Protein AF-A0A2V8QHZ8-F1 (afdb_monomer)

Foldseek 3Di:
DLPDPDAAEDEDPVQQQVQAWAQLVRLCVLQCPLPDLSVVVNVVVVLCCVVPVPVVVPDDSGGTDGPRVCSVVQVVVVFFDKDKDARFDADPVRDTDDDDDPDIYIYTPHGNNVVSSVVVSVVSNVCCVVDPDDDDPDDDDPDSPDD

Solvent-accessible surface area (backbone atoms only — not comparable to full-atom values): 8821 Å² total; per-residue (Å²): 114,77,89,54,90,68,91,45,76,44,73,44,70,68,43,34,53,72,50,33,48,43,27,66,68,54,50,41,70,72,19,55,82,44,52,72,62,22,34,49,55,32,50,53,51,50,54,48,40,62,70,62,49,41,77,77,33,83,87,60,75,81,58,60,48,64,48,69,70,53,53,59,53,32,50,77,70,66,33,50,45,72,49,78,43,61,38,47,47,78,44,98,85,77,42,76,42,91,47,97,58,95,50,60,28,35,33,45,69,44,57,50,39,71,58,51,53,50,53,50,52,49,51,49,49,50,47,40,70,76,56,69,75,75,83,71,94,69,80,86,82,88,68,84,81,68,132

Nearest PDB structures (foldseek):
  2c40-assembly1_B  TM=6.953E-01  e=4.390E-02  Bacillus anthracis str. Ames
  3g5i-assembly1_B  TM=6.384E-01  e=3.397E-02  Escherichia coli K-12

Radius of gyration: 19.57 Å; Cα contacts (8 Å, |Δi|>4): 169; chains: 1; bounding box: 47×37×56 Å

Secondary structure (DSSP, 8-state)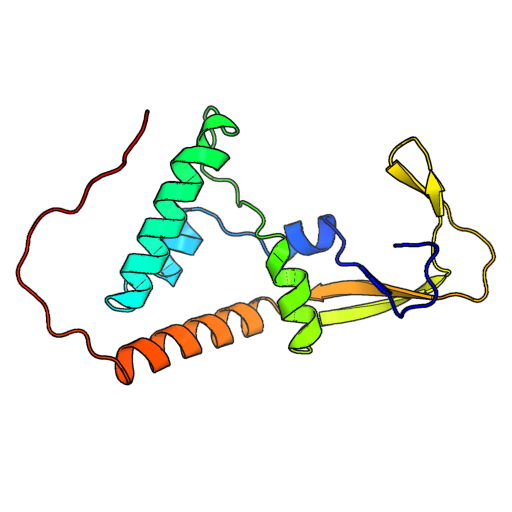:
-TTSSS--EE--HHHHHHHSEE-HHHHHHHHTTSHHHHHHHHHHHHHHIIIIIGGG-SS---S-EE-TTHHHHHHHTT-EEEEEEEPPEEPTTS-EE----S-EEEEEEEE-HHHHHHHHHHHHHHHHHHS----------------

Structure (mmCIF, N/CA/C/O backbone):
data_AF-A0A2V8QHZ8-F1
#
_entry.id   AF-A0A2V8QHZ8-F1
#
loop_
_atom_site.group_PDB
_atom_site.id
_atom_site.type_symbol
_atom_site.label_atom_id
_atom_site.label_alt_id
_atom_site.label_comp_id
_atom_site.label_asym_id
_atom_site.label_entity_id
_atom_site.label_seq_id
_atom_site.pdbx_PDB_ins_code
_atom_site.Cartn_x
_atom_site.Cartn_y
_atom_site.Cartn_z
_atom_site.occupancy
_atom_site.B_iso_or_equiv
_atom_site.auth_seq_id
_atom_site.auth_comp_id
_atom_site.auth_asym_id
_atom_site.auth_atom_id
_atom_site.pdbx_PDB_model_num
ATOM 1 N N . ILE A 1 1 ? 16.999 -12.998 -5.840 1.00 89.81 1 ILE A N 1
ATOM 2 C CA . ILE A 1 1 ? 15.620 -12.969 -6.393 1.00 89.81 1 ILE A CA 1
ATOM 3 C C . ILE A 1 1 ? 15.625 -12.608 -7.874 1.00 89.81 1 ILE A C 1
ATOM 5 O O . ILE A 1 1 ? 15.153 -13.424 -8.644 1.00 89.81 1 ILE A O 1
ATOM 9 N N . LEU A 1 2 ? 16.211 -11.483 -8.302 1.00 92.44 2 LEU A N 1
ATOM 10 C CA . LEU A 1 2 ? 16.258 -11.103 -9.729 1.00 92.44 2 LEU A CA 1
ATOM 11 C C . LEU A 1 2 ? 16.859 -12.185 -10.650 1.00 92.44 2 LEU A C 1
ATOM 13 O O . LEU A 1 2 ? 16.337 -12.444 -11.726 1.00 92.44 2 LEU A O 1
ATOM 17 N N . ASN A 1 3 ? 17.884 -12.908 -10.196 1.00 90.94 3 ASN A N 1
ATOM 18 C CA . ASN A 1 3 ? 18.502 -13.978 -10.990 1.00 90.94 3 ASN A CA 1
ATOM 19 C C . ASN A 1 3 ? 17.696 -15.291 -11.050 1.00 90.94 3 ASN A C 1
ATOM 21 O O . ASN A 1 3 ? 18.146 -16.235 -11.695 1.00 90.94 3 ASN A O 1
ATOM 25 N N . SER A 1 4 ? 16.544 -15.386 -10.380 1.00 92.38 4 SER A N 1
ATOM 26 C CA . SER A 1 4 ? 15.721 -16.601 -10.376 1.00 92.38 4 SER A CA 1
ATOM 27 C C . SER A 1 4 ? 14.991 -16.813 -11.712 1.00 92.38 4 SER A C 1
ATOM 29 O O . SER A 1 4 ? 14.980 -15.937 -12.580 1.00 92.38 4 SER A O 1
ATOM 31 N N . SER A 1 5 ? 14.347 -17.972 -11.856 1.00 90.69 5 SER A N 1
ATOM 32 C CA . SER A 1 5 ? 13.448 -18.309 -12.968 1.00 90.69 5 SER A CA 1
ATOM 33 C C . SER A 1 5 ? 11.964 -18.068 -12.665 1.00 90.69 5 SER A C 1
ATOM 35 O O . SER A 1 5 ? 11.128 -18.280 -13.537 1.00 90.69 5 SER A O 1
ATOM 37 N N . VAL A 1 6 ? 11.610 -17.636 -11.449 1.00 94.56 6 VAL A N 1
ATOM 38 C CA . VAL A 1 6 ? 10.198 -17.437 -11.084 1.00 94.56 6 VAL A CA 1
ATOM 39 C C . VAL A 1 6 ? 9.646 -16.141 -11.683 1.00 94.56 6 VAL A C 1
ATOM 41 O O . VAL A 1 6 ? 10.423 -15.195 -11.873 1.00 94.56 6 VAL A O 1
ATOM 44 N N . PRO A 1 7 ? 8.328 -16.054 -11.951 1.00 94.56 7 PRO A N 1
ATOM 45 C CA . PRO A 1 7 ? 7.667 -14.781 -12.218 1.00 94.56 7 PRO A CA 1
ATOM 46 C C . PRO A 1 7 ? 7.957 -13.788 -11.093 1.00 94.56 7 PRO A C 1
ATOM 48 O O . PRO A 1 7 ? 7.955 -14.155 -9.917 1.00 94.56 7 PRO A O 1
ATOM 51 N N . LEU A 1 8 ? 8.249 -12.543 -11.461 1.00 96.12 8 LEU A N 1
ATOM 52 C CA . LEU A 1 8 ? 8.586 -11.499 -10.507 1.00 96.12 8 LEU A CA 1
ATOM 53 C C . LEU A 1 8 ? 7.712 -10.281 -10.756 1.00 96.12 8 LEU A C 1
ATOM 55 O O . LEU A 1 8 ? 7.561 -9.841 -11.894 1.00 96.12 8 LEU A O 1
ATOM 59 N N . VAL A 1 9 ? 7.198 -9.734 -9.662 1.00 97.56 9 VAL A N 1
ATOM 60 C CA . VAL A 1 9 ? 6.435 -8.495 -9.635 1.00 97.56 9 VAL A CA 1
ATOM 61 C C . VAL A 1 9 ? 7.134 -7.556 -8.668 1.00 97.56 9 VAL A C 1
ATOM 63 O O . VAL A 1 9 ? 7.533 -7.980 -7.582 1.00 97.56 9 VAL A O 1
ATOM 66 N N . ILE A 1 10 ? 7.322 -6.303 -9.065 1.00 96.31 10 ILE A N 1
ATOM 67 C CA . ILE A 1 10 ? 7.965 -5.285 -8.239 1.00 96.31 10 ILE A CA 1
ATOM 68 C C . ILE A 1 10 ? 6.980 -4.144 -8.018 1.00 96.31 10 ILE A C 1
ATOM 70 O O . ILE A 1 10 ? 6.457 -3.582 -8.978 1.00 96.31 10 ILE A O 1
ATOM 74 N N . GLY A 1 11 ? 6.764 -3.809 -6.744 1.00 96.88 11 GLY A N 1
ATOM 75 C CA . GLY A 1 11 ? 6.094 -2.596 -6.286 1.00 96.88 11 GLY A CA 1
ATOM 76 C C . GLY A 1 11 ? 7.112 -1.475 -6.066 1.00 96.88 11 GLY A C 1
ATOM 77 O O . GLY A 1 11 ? 7.873 -1.548 -5.098 1.00 96.88 11 GLY A O 1
ATOM 78 N N . PRO A 1 12 ? 7.195 -0.470 -6.953 1.00 94.75 12 PRO A N 1
ATOM 79 C CA . PRO A 1 12 ? 8.168 0.607 -6.829 1.00 94.75 12 PRO A CA 1
ATOM 80 C C . PRO A 1 12 ? 7.878 1.504 -5.625 1.00 94.75 12 PRO A C 1
ATOM 82 O O . PRO A 1 12 ? 6.729 1.803 -5.304 1.00 94.75 12 PRO A O 1
ATOM 85 N N . GLY A 1 13 ? 8.933 1.978 -4.959 1.00 94.75 13 GLY A N 1
ATOM 86 C CA . GLY A 1 13 ? 8.768 2.786 -3.750 1.00 94.75 13 GLY A CA 1
ATOM 87 C C . GLY A 1 13 ? 8.152 4.170 -3.995 1.00 94.75 13 GLY A C 1
ATOM 88 O O . GLY A 1 13 ? 7.574 4.762 -3.091 1.00 94.75 13 GLY A O 1
ATOM 89 N N . ASP A 1 14 ? 8.278 4.725 -5.194 1.00 95.44 14 ASP A N 1
ATOM 90 C CA . ASP A 1 14 ? 7.562 5.930 -5.620 1.00 95.44 14 ASP A CA 1
ATOM 91 C C . ASP A 1 14 ? 6.060 5.684 -5.791 1.00 95.44 14 ASP A C 1
ATOM 93 O O . ASP A 1 14 ? 5.278 6.491 -5.292 1.00 95.44 14 ASP A O 1
ATOM 97 N N . VAL A 1 15 ? 5.659 4.544 -6.360 1.00 96.88 15 VAL A N 1
ATOM 98 C CA . VAL A 1 15 ? 4.244 4.143 -6.440 1.00 96.88 15 VAL A CA 1
ATOM 99 C C . VAL A 1 15 ? 3.657 3.933 -5.044 1.00 96.88 15 VAL A C 1
ATOM 101 O O . VAL A 1 15 ? 2.621 4.508 -4.725 1.00 96.88 15 VAL A O 1
ATOM 104 N N . CYS A 1 16 ? 4.350 3.216 -4.149 1.00 96.75 16 CYS A N 1
ATOM 105 C CA . CYS A 1 16 ? 3.875 3.071 -2.768 1.00 96.75 16 CYS A CA 1
ATOM 106 C C . CYS A 1 16 ? 3.767 4.429 -2.056 1.00 96.75 16 CYS A C 1
ATOM 108 O O . CYS A 1 16 ? 2.814 4.675 -1.326 1.00 96.75 16 CYS A O 1
ATOM 110 N N . ARG A 1 17 ? 4.723 5.346 -2.266 1.00 95.25 17 ARG A N 1
ATOM 111 C CA . ARG A 1 17 ? 4.635 6.697 -1.687 1.00 95.25 17 ARG A CA 1
ATOM 112 C C . ARG A 1 17 ? 3.414 7.457 -2.186 1.00 95.25 17 ARG A C 1
ATOM 114 O O . ARG A 1 17 ? 2.825 8.180 -1.385 1.00 95.25 17 ARG A O 1
ATOM 121 N N . ALA A 1 18 ? 3.080 7.323 -3.465 1.00 94.25 18 ALA A N 1
ATOM 122 C CA . ALA A 1 18 ? 1.944 8.002 -4.067 1.00 94.25 18 ALA A CA 1
ATOM 123 C C . ALA A 1 18 ? 0.609 7.460 -3.535 1.00 94.25 18 ALA A C 1
ATOM 125 O O . ALA A 1 18 ? -0.206 8.265 -3.099 1.00 94.25 18 ALA A O 1
ATOM 126 N N . SER A 1 19 ? 0.440 6.134 -3.500 1.00 93.69 19 SER A N 1
ATOM 127 C CA . SER A 1 19 ? -0.880 5.500 -3.320 1.00 93.69 19 SER A CA 1
ATOM 128 C C . SER A 1 19 ? -1.062 4.724 -2.005 1.00 93.69 19 SER A C 1
ATOM 130 O O . SER A 1 19 ? -2.126 4.185 -1.734 1.00 93.69 19 SER A O 1
ATOM 132 N N . LEU A 1 20 ? -0.016 4.561 -1.188 1.00 95.62 20 LEU A N 1
ATOM 133 C CA . LEU A 1 20 ? -0.048 3.731 0.033 1.00 95.62 20 LEU A CA 1
ATOM 134 C C . LEU A 1 20 ? 0.491 4.500 1.238 1.00 95.62 20 LEU A C 1
ATOM 136 O O . LEU A 1 20 ? 1.271 3.994 2.047 1.00 95.62 20 LEU A O 1
ATOM 140 N N . SER A 1 21 ? 0.098 5.764 1.339 1.00 94.19 21 SER A N 1
ATOM 141 C CA . SER A 1 21 ? 0.618 6.703 2.323 1.00 94.19 21 SER A CA 1
ATOM 142 C C . SER A 1 21 ? -0.495 7.252 3.202 1.00 94.19 21 SER A C 1
ATOM 144 O O . SER A 1 21 ? -1.414 7.903 2.717 1.00 94.19 21 SER A O 1
ATOM 146 N N . LEU A 1 22 ? -0.363 7.096 4.520 1.00 92.56 22 LEU A N 1
ATOM 147 C CA . LEU A 1 22 ? -1.309 7.654 5.487 1.00 92.56 2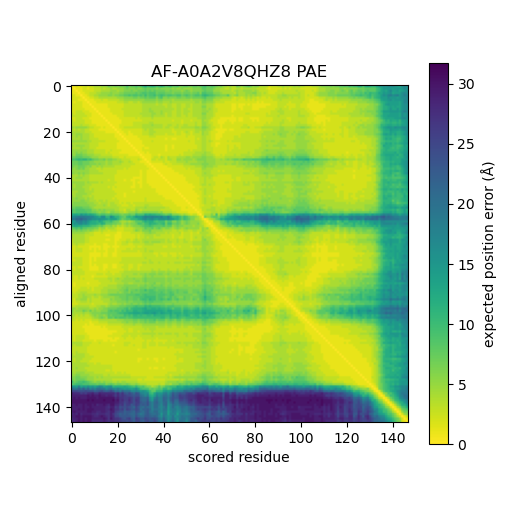2 LEU A CA 1
ATOM 148 C C . LEU A 1 22 ? -0.619 8.637 6.426 1.00 92.56 22 LEU A C 1
ATOM 150 O O . LEU A 1 22 ? 0.432 8.367 7.006 1.00 92.56 22 LEU A O 1
ATOM 154 N N . THR A 1 23 ? -1.227 9.801 6.616 1.00 91.56 23 THR A N 1
ATOM 155 C CA . THR A 1 23 ? -0.934 10.648 7.776 1.00 91.56 23 THR A CA 1
ATOM 156 C C . THR A 1 23 ? -1.485 9.996 9.039 1.00 91.56 23 THR A C 1
ATOM 158 O O . THR A 1 23 ? -2.431 9.206 9.001 1.00 91.56 23 THR A O 1
ATOM 161 N N . PHE A 1 24 ? -0.930 10.383 10.186 1.00 90.94 24 PHE A N 1
ATOM 162 C CA . PHE A 1 24 ? -1.431 9.945 11.485 1.00 90.94 24 PHE A CA 1
ATOM 163 C C . PHE A 1 24 ? -2.937 10.224 11.653 1.00 90.94 24 PHE A 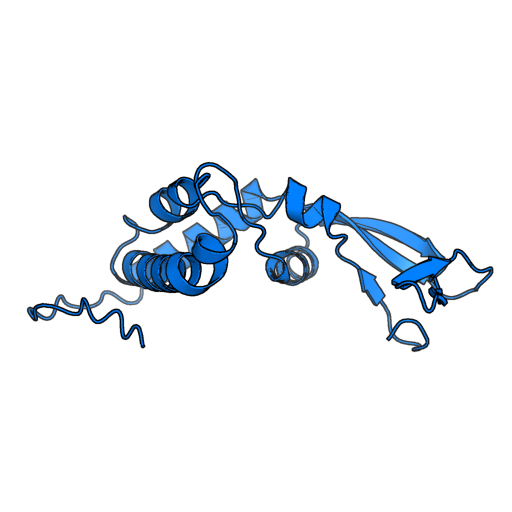C 1
ATOM 165 O O . PHE A 1 24 ? -3.691 9.362 12.097 1.00 90.94 24 PHE A O 1
ATOM 172 N N . GLU A 1 25 ? -3.392 11.404 11.222 1.00 91.38 25 GLU A N 1
ATOM 173 C CA . GLU A 1 25 ? -4.804 11.791 11.290 1.00 91.38 25 GLU A CA 1
ATOM 174 C C . GLU A 1 25 ? -5.698 11.024 10.310 1.00 91.38 25 GLU A C 1
ATOM 176 O O . GLU A 1 25 ? -6.846 10.733 10.646 1.00 91.38 25 GLU A O 1
ATOM 181 N N . GLN A 1 26 ? -5.208 10.676 9.115 1.00 92.75 26 GLN A N 1
ATOM 182 C CA . GLN A 1 26 ? -5.955 9.811 8.196 1.00 92.75 26 GLN A CA 1
ATOM 183 C C . GLN A 1 26 ? -6.163 8.425 8.812 1.00 92.75 26 GLN A C 1
ATOM 185 O O . GLN A 1 26 ? -7.306 7.977 8.898 1.00 92.75 26 GLN A O 1
ATOM 190 N N . ALA A 1 27 ? -5.102 7.802 9.335 1.00 93.25 27 ALA A N 1
ATOM 191 C CA . ALA A 1 27 ? -5.194 6.502 10.002 1.00 93.25 27 ALA A CA 1
ATOM 192 C C . ALA A 1 27 ? -6.160 6.536 11.202 1.00 93.25 27 ALA A C 1
ATOM 194 O O . ALA A 1 27 ? -7.010 5.652 11.342 1.00 93.25 27 ALA A O 1
ATOM 195 N N . ARG A 1 28 ? -6.119 7.605 12.014 1.00 93.44 28 ARG A N 1
ATOM 196 C CA . ARG A 1 28 ? -7.069 7.806 13.120 1.00 93.44 28 ARG A CA 1
ATOM 197 C C . ARG A 1 28 ? -8.509 7.833 12.630 1.00 93.44 28 ARG A C 1
ATOM 199 O O . ARG A 1 28 ? -9.351 7.091 13.129 1.00 93.44 28 ARG A O 1
ATOM 206 N N . LYS A 1 29 ? -8.794 8.684 11.640 1.00 93.81 29 LYS A N 1
ATOM 207 C CA . LYS A 1 29 ? -10.143 8.853 11.083 1.00 93.81 29 LYS A CA 1
ATOM 208 C C . LYS A 1 29 ? -10.677 7.565 10.463 1.00 93.81 29 LYS A C 1
ATOM 210 O O . LYS A 1 29 ? -11.878 7.323 10.550 1.00 93.81 29 LYS A O 1
ATOM 215 N N . MET A 1 30 ? -9.805 6.756 9.864 1.00 93.69 30 MET A N 1
ATOM 216 C CA . MET A 1 30 ? -10.186 5.473 9.280 1.00 93.69 30 MET A CA 1
ATOM 217 C C . MET A 1 30 ? -10.653 4.473 10.339 1.00 93.69 30 MET A C 1
ATOM 219 O O . MET A 1 30 ? -11.635 3.779 10.093 1.00 93.69 30 MET A O 1
ATOM 223 N N . LEU A 1 31 ? -9.996 4.406 11.501 1.00 93.56 31 LEU A N 1
ATOM 224 C CA . LEU A 1 31 ? -10.114 3.261 12.412 1.00 93.56 31 LEU A CA 1
ATOM 225 C C . LEU A 1 31 ? -10.809 3.558 13.751 1.00 93.56 31 LEU A C 1
ATOM 227 O O . LEU A 1 31 ? -11.591 2.732 14.221 1.00 93.56 31 LEU A O 1
ATOM 231 N N . GLU A 1 32 ? -10.591 4.735 14.348 1.00 87.75 32 GLU A N 1
ATOM 232 C CA . GLU A 1 32 ? -10.960 5.043 15.746 1.00 87.75 32 GLU A CA 1
ATOM 233 C C . GLU A 1 32 ? -12.445 4.787 16.061 1.00 87.75 32 GLU A C 1
ATOM 235 O O . GLU A 1 32 ? -12.793 4.362 17.162 1.00 87.75 32 GLU A O 1
ATOM 240 N N . LYS A 1 33 ? -13.330 5.018 15.084 1.00 87.56 33 LYS A N 1
ATOM 241 C CA . LYS A 1 33 ? -14.791 4.943 15.250 1.00 87.56 33 LYS A CA 1
ATOM 242 C C . LYS A 1 33 ? -15.424 3.649 14.727 1.00 87.56 33 LYS A C 1
ATOM 244 O O . LYS A 1 33 ? -16.648 3.573 14.654 1.00 87.56 33 LYS A O 1
ATOM 249 N N . ARG A 1 34 ? -14.634 2.625 14.385 1.00 90.50 34 ARG A N 1
ATOM 250 C CA . ARG A 1 34 ? -15.121 1.364 13.779 1.00 90.50 34 ARG A CA 1
ATOM 251 C C . ARG A 1 34 ? -15.282 0.215 14.776 1.00 90.50 34 ARG A C 1
ATOM 253 O O . ARG A 1 34 ? -15.002 -0.945 14.485 1.00 90.50 34 ARG A O 1
ATOM 260 N N . GLY A 1 35 ? -15.756 0.544 15.975 1.00 89.44 35 GLY A N 1
ATOM 261 C CA . GLY A 1 35 ? -15.942 -0.422 17.057 1.00 89.44 35 GLY A CA 1
ATOM 262 C C . GLY A 1 35 ? -14.623 -0.921 17.647 1.00 89.44 35 GLY A C 1
ATOM 263 O O . GLY A 1 35 ? -13.564 -0.356 17.402 1.00 89.44 35 GLY A O 1
ATOM 264 N N . ALA A 1 36 ? -14.696 -1.980 18.450 1.00 89.81 36 ALA A N 1
ATOM 265 C CA . ALA A 1 36 ? -13.576 -2.449 19.259 1.00 89.81 36 ALA A CA 1
ATOM 266 C C . ALA A 1 36 ? -12.371 -2.894 18.420 1.00 89.81 36 ALA A C 1
ATOM 268 O O . ALA A 1 36 ? -11.238 -2.605 18.791 1.00 89.81 36 ALA A O 1
ATOM 269 N N . ILE A 1 37 ? -12.604 -3.561 17.284 1.00 90.69 37 ILE A N 1
ATOM 270 C CA . ILE A 1 37 ? -11.504 -3.987 16.409 1.00 90.69 37 ILE A CA 1
ATOM 271 C C . ILE A 1 37 ? -10.839 -2.793 15.711 1.00 90.69 37 ILE A C 1
ATOM 273 O O . ILE A 1 37 ? -9.616 -2.742 15.634 1.00 90.69 37 ILE A O 1
ATOM 277 N N . GLY A 1 38 ? -11.625 -1.804 15.269 1.00 91.94 38 GLY A N 1
ATOM 278 C CA . GLY A 1 38 ? -11.097 -0.565 14.701 1.00 91.94 38 GLY A CA 1
ATOM 279 C C . GLY A 1 38 ? -10.291 0.229 15.727 1.00 91.94 38 GLY A C 1
ATOM 280 O O . GLY A 1 38 ? -9.174 0.648 15.437 1.00 91.94 38 GLY A O 1
ATOM 281 N N . SER A 1 39 ? -10.806 0.367 16.952 1.00 90.75 39 SER A N 1
ATOM 282 C CA . SER A 1 39 ? -10.080 1.018 18.047 1.00 90.75 39 SER A CA 1
ATOM 283 C C . SER A 1 39 ? -8.778 0.287 18.390 1.00 90.75 39 SER A C 1
ATOM 285 O O . SER A 1 39 ? -7.756 0.943 18.541 1.00 90.75 39 SER A O 1
ATOM 287 N N . TRP A 1 40 ? -8.777 -1.049 18.431 1.00 91.12 40 TRP A N 1
ATOM 288 C CA . TRP A 1 40 ? -7.552 -1.821 18.663 1.00 91.12 40 TRP A CA 1
ATOM 289 C C . TRP A 1 40 ? -6.521 -1.633 17.537 1.00 91.12 40 TRP A C 1
ATOM 291 O O . TRP A 1 40 ? -5.362 -1.342 17.812 1.00 91.12 40 TRP A O 1
ATOM 301 N N . LEU A 1 41 ? -6.935 -1.713 16.266 1.00 93.38 41 LEU A N 1
ATOM 302 C CA . LEU A 1 41 ? -6.044 -1.449 15.126 1.00 93.38 41 LEU A CA 1
ATOM 303 C C . LEU A 1 41 ? -5.460 -0.031 15.175 1.00 93.38 41 LEU A C 1
ATOM 305 O O . LEU A 1 41 ? -4.291 0.178 14.849 1.00 93.38 41 LEU A O 1
ATOM 309 N N . TRP A 1 42 ? -6.267 0.945 15.597 1.00 93.75 42 TRP A N 1
ATOM 310 C CA . TRP A 1 42 ? -5.809 2.312 15.804 1.00 93.75 42 TRP A CA 1
ATOM 311 C C . TRP A 1 42 ? -4.756 2.411 16.915 1.00 93.75 42 TRP A C 1
ATOM 313 O O . TRP A 1 42 ? -3.744 3.085 16.731 1.00 93.75 42 TRP A O 1
ATOM 323 N N . GLU A 1 43 ? -4.961 1.733 18.044 1.00 92.62 43 GLU A N 1
ATOM 324 C CA . GLU A 1 43 ? -3.996 1.692 19.147 1.00 92.62 43 GLU A CA 1
ATOM 325 C C . GLU A 1 43 ? -2.660 1.067 18.713 1.00 92.62 43 GLU A C 1
ATOM 327 O O . GLU A 1 43 ? -1.603 1.633 18.998 1.00 92.62 43 GLU A O 1
ATOM 332 N N . GLU A 1 44 ? -2.691 -0.033 17.955 1.00 93.31 44 GLU A N 1
ATOM 333 C CA . GLU A 1 44 ? -1.485 -0.668 17.403 1.00 93.31 44 GLU A CA 1
ATOM 334 C C . GLU A 1 44 ? -0.742 0.261 16.434 1.00 93.31 44 GLU A C 1
ATOM 336 O O . GLU A 1 44 ? 0.475 0.451 16.547 1.00 93.31 44 GLU A O 1
ATOM 341 N N . TRP A 1 45 ? -1.474 0.904 15.516 1.00 91.75 45 TRP A N 1
ATOM 342 C CA . TRP A 1 45 ? -0.900 1.892 14.603 1.00 91.75 45 TRP A CA 1
ATOM 343 C C . TRP A 1 45 ? -0.270 3.057 15.369 1.00 91.75 45 TRP A C 1
ATOM 345 O O . TRP A 1 45 ? 0.861 3.456 15.086 1.00 91.75 45 TRP A O 1
ATOM 355 N N . GLN A 1 46 ? -0.981 3.596 16.361 1.00 93.06 46 GLN A N 1
ATOM 356 C CA . GLN A 1 46 ? -0.503 4.691 17.194 1.00 93.06 46 GLN A CA 1
ATOM 357 C C . GLN A 1 46 ? 0.784 4.296 17.927 1.00 93.06 46 GLN A C 1
ATOM 359 O O . GLN A 1 46 ? 1.775 5.028 17.860 1.00 93.06 46 GLN A O 1
ATOM 364 N N . ALA A 1 47 ? 0.804 3.134 18.582 1.00 92.62 47 ALA A N 1
ATOM 365 C CA . ALA A 1 47 ? 1.974 2.641 19.300 1.00 92.62 47 ALA A CA 1
ATOM 366 C C . ALA A 1 47 ? 3.185 2.471 18.374 1.00 92.62 47 ALA A C 1
ATOM 368 O O . ALA A 1 47 ? 4.286 2.927 18.698 1.00 92.62 47 ALA A O 1
ATOM 369 N N . TRP A 1 48 ? 2.989 1.877 17.195 1.00 92.00 48 TRP A N 1
ATOM 370 C CA . TRP A 1 48 ? 4.044 1.759 16.195 1.00 92.00 48 TRP A CA 1
ATOM 371 C C . TRP A 1 48 ? 4.527 3.130 15.695 1.00 92.00 48 TRP A C 1
ATOM 373 O O . TRP A 1 48 ? 5.736 3.369 15.657 1.00 92.00 48 TRP A O 1
ATOM 383 N N . TYR A 1 49 ? 3.617 4.058 15.385 1.00 90.50 49 TYR A N 1
ATOM 384 C CA . TYR A 1 49 ? 3.957 5.385 14.868 1.00 90.50 49 TYR A CA 1
ATOM 385 C C . TYR A 1 49 ? 4.826 6.170 15.856 1.00 90.50 49 TYR A C 1
ATOM 387 O O . TYR A 1 49 ? 5.861 6.724 15.482 1.00 90.50 49 TYR A O 1
ATOM 395 N N . PHE A 1 50 ? 4.452 6.190 17.138 1.00 90.25 50 PHE A N 1
ATOM 396 C CA . PHE A 1 50 ? 5.219 6.896 18.166 1.00 90.25 50 PHE A CA 1
ATOM 397 C C . PHE A 1 50 ? 6.562 6.228 18.482 1.00 90.25 50 PHE A C 1
ATOM 399 O O . PHE A 1 50 ? 7.514 6.934 18.811 1.00 90.25 50 PHE A O 1
ATOM 406 N N . ARG A 1 51 ? 6.664 4.901 18.341 1.00 90.88 51 ARG A N 1
ATOM 407 C CA . ARG A 1 51 ? 7.913 4.155 18.554 1.00 90.88 51 ARG A CA 1
ATOM 408 C C . ARG A 1 51 ? 8.893 4.272 17.385 1.00 90.88 51 ARG A C 1
ATOM 410 O O . ARG A 1 51 ? 10.092 4.351 17.616 1.00 90.88 51 ARG A O 1
ATOM 417 N N . VAL A 1 52 ? 8.402 4.237 16.146 1.00 88.94 52 VAL A N 1
ATOM 418 C CA . VAL A 1 52 ? 9.238 4.064 14.943 1.00 88.94 52 VAL A CA 1
ATOM 419 C C . VAL A 1 52 ? 9.289 5.328 14.091 1.00 88.94 52 VAL A C 1
ATOM 421 O O . VAL A 1 52 ? 10.365 5.744 13.673 1.00 88.94 52 VAL A O 1
ATOM 424 N N . VAL A 1 53 ? 8.144 5.964 13.843 1.00 88.00 53 VAL A N 1
ATOM 425 C CA . VAL A 1 53 ? 8.048 7.090 12.902 1.00 88.00 53 VAL A CA 1
ATOM 426 C C . VAL A 1 53 ? 8.401 8.417 13.568 1.00 88.00 53 VAL A C 1
ATOM 428 O O . VAL A 1 53 ? 9.175 9.198 13.015 1.00 88.00 53 VAL A O 1
ATOM 431 N N . LYS A 1 54 ? 7.868 8.685 14.765 1.00 84.25 54 LYS A N 1
ATOM 432 C CA . LYS A 1 54 ? 8.103 9.948 15.483 1.00 84.25 54 LYS A CA 1
ATOM 433 C C . LYS A 1 54 ? 9.591 10.255 15.713 1.00 84.25 54 LYS A C 1
ATOM 435 O O . LYS A 1 54 ? 9.968 11.389 15.440 1.00 84.25 54 LYS A O 1
ATOM 440 N N . PRO A 1 55 ? 10.455 9.315 16.143 1.00 88.69 55 PRO A N 1
ATOM 441 C CA . PRO A 1 55 ? 11.880 9.610 16.325 1.00 88.69 55 PRO A CA 1
ATOM 442 C C . PRO A 1 55 ? 12.590 10.048 15.035 1.00 88.69 55 PRO A C 1
ATOM 444 O O . PRO A 1 55 ? 13.549 10.811 15.089 1.00 88.69 55 PRO A O 1
ATOM 447 N N . LEU A 1 56 ? 12.097 9.607 13.873 1.00 86.88 56 LEU A N 1
ATOM 448 C CA . LEU A 1 56 ? 12.614 10.001 12.558 1.00 86.88 56 LEU A CA 1
ATOM 449 C C . LEU A 1 56 ? 12.066 11.360 12.096 1.00 86.88 56 LEU A C 1
ATOM 451 O O . LEU A 1 56 ? 12.609 11.980 11.184 1.00 86.88 56 LEU A O 1
ATOM 455 N N . ARG A 1 57 ? 10.982 11.829 12.719 1.00 78.88 57 ARG A N 1
ATOM 456 C CA . ARG A 1 57 ? 10.265 13.061 12.390 1.00 78.88 57 ARG A CA 1
ATOM 457 C C . ARG A 1 57 ? 10.356 14.027 13.547 1.00 78.88 57 ARG A C 1
ATOM 459 O O . ARG A 1 57 ? 9.386 14.234 14.261 1.00 78.88 57 ARG A O 1
ATOM 466 N N . VAL A 1 58 ? 11.541 14.609 13.700 1.00 72.38 58 VAL A N 1
ATOM 467 C CA . VAL A 1 58 ? 11.899 15.523 14.793 1.00 72.38 58 VAL A CA 1
ATOM 468 C C . VAL A 1 58 ? 10.734 16.458 15.166 1.00 72.38 58 VAL A C 1
ATOM 470 O O . VAL A 1 58 ? 10.205 16.343 16.268 1.00 72.38 58 VAL A O 1
ATOM 473 N N . ASN A 1 59 ? 10.286 17.312 14.228 1.00 71.56 59 ASN A N 1
ATOM 474 C CA . ASN A 1 59 ? 9.279 18.356 14.489 1.00 71.56 59 ASN A CA 1
ATOM 475 C C . ASN A 1 59 ? 8.097 18.397 13.498 1.00 71.56 59 ASN A C 1
ATOM 477 O O . ASN A 1 59 ? 7.231 19.257 13.643 1.00 71.56 59 ASN A O 1
ATOM 481 N N . ASP A 1 60 ? 8.044 17.528 12.482 1.00 76.56 60 ASP A N 1
ATOM 482 C CA . ASP A 1 60 ? 6.984 17.566 11.459 1.00 76.56 60 ASP A CA 1
ATOM 483 C C . ASP A 1 60 ? 6.191 16.256 11.406 1.00 76.56 60 ASP A C 1
ATOM 485 O O . ASP A 1 60 ? 6.583 15.276 10.770 1.00 76.56 60 ASP A O 1
ATOM 489 N N . PHE A 1 61 ? 5.035 16.267 12.067 1.00 72.69 61 PHE A N 1
ATOM 490 C CA . PHE A 1 61 ? 4.097 15.143 12.121 1.00 72.69 61 PHE A CA 1
ATOM 491 C C . PHE A 1 61 ? 2.988 15.227 11.067 1.00 72.69 61 PHE A C 1
ATOM 493 O O . PHE A 1 61 ? 2.113 14.365 11.042 1.00 72.69 61 PHE A O 1
ATOM 500 N N . SER A 1 62 ? 3.012 16.248 10.204 1.00 78.56 62 SER A N 1
ATOM 501 C CA . SER A 1 62 ? 1.971 16.474 9.193 1.00 78.56 62 SER A CA 1
ATOM 502 C C . SER A 1 62 ? 2.116 15.571 7.968 1.00 78.56 62 SER A C 1
ATOM 504 O O . SER A 1 62 ? 1.173 15.405 7.197 1.00 78.56 62 SER A O 1
ATOM 506 N N . LYS A 1 63 ? 3.301 14.986 7.768 1.00 85.00 63 LYS A N 1
ATOM 507 C CA . LYS A 1 63 ? 3.604 14.180 6.584 1.00 85.00 63 LYS A CA 1
ATOM 508 C C . LYS A 1 63 ? 2.930 12.809 6.655 1.00 85.00 63 LYS A C 1
ATOM 510 O O . LYS A 1 63 ? 2.724 12.245 7.729 1.00 85.00 63 LYS A O 1
ATOM 515 N N . SER A 1 64 ? 2.636 12.221 5.506 1.00 89.69 64 SER A N 1
ATOM 516 C CA . SER A 1 64 ? 2.170 10.836 5.418 1.00 89.69 64 SER A CA 1
ATOM 517 C C . SER A 1 64 ? 3.329 9.853 5.566 1.00 89.69 64 SER A C 1
ATOM 519 O O . SER A 1 64 ? 4.467 10.189 5.240 1.00 89.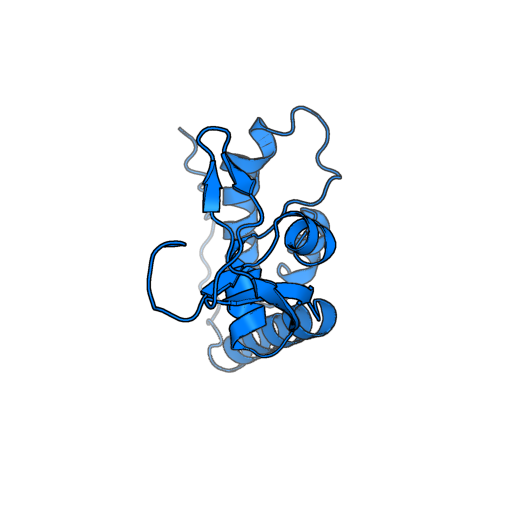69 64 SER A O 1
ATOM 521 N N . TRP A 1 65 ? 3.077 8.662 6.099 1.00 91.44 65 TRP A N 1
ATOM 522 C CA . TRP A 1 65 ? 4.037 7.563 6.127 1.00 91.44 65 TRP A CA 1
ATOM 523 C C . TRP A 1 65 ? 3.552 6.433 5.230 1.00 91.44 65 TRP A C 1
ATOM 525 O O . TRP A 1 65 ? 2.358 6.142 5.192 1.00 91.44 65 TRP A O 1
ATOM 535 N N . VAL A 1 66 ? 4.490 5.816 4.520 1.00 93.00 66 VAL A N 1
ATOM 536 C CA . VAL A 1 66 ? 4.191 4.765 3.550 1.00 93.00 66 VAL A CA 1
ATOM 537 C C . VAL A 1 66 ? 4.011 3.426 4.249 1.00 93.00 66 VAL A C 1
ATOM 539 O O . VAL A 1 66 ? 4.839 3.043 5.080 1.00 93.00 66 VAL A O 1
ATOM 542 N N . ILE A 1 67 ? 2.974 2.694 3.868 1.00 92.88 67 ILE A N 1
ATOM 543 C CA . ILE A 1 67 ? 2.723 1.316 4.280 1.00 92.88 67 ILE A CA 1
ATOM 544 C C .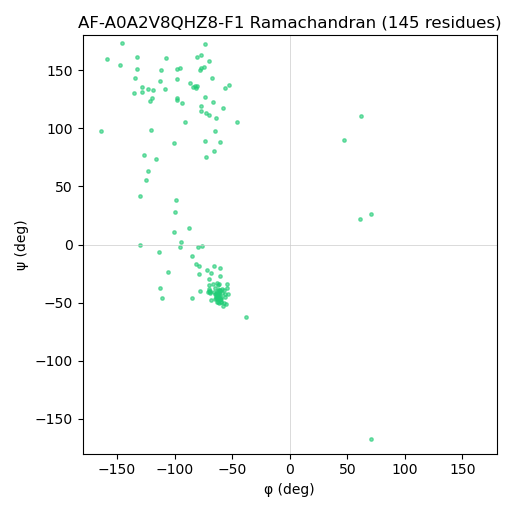 ILE A 1 67 ? 3.168 0.421 3.124 1.00 92.88 67 ILE A C 1
ATOM 54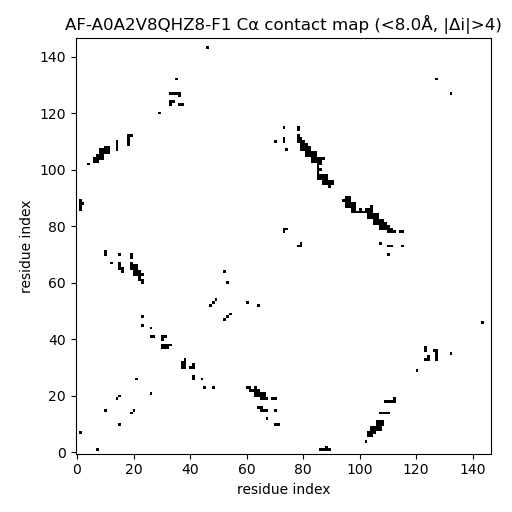6 O O . ILE A 1 67 ? 2.414 0.127 2.203 1.00 92.88 67 ILE A O 1
ATOM 550 N N . TRP A 1 68 ? 4.454 0.065 3.121 1.00 94.19 68 TRP A N 1
ATOM 551 C CA . TRP A 1 68 ? 5.102 -0.563 1.964 1.00 94.19 68 TRP A CA 1
ATOM 552 C C . TRP A 1 68 ? 4.482 -1.901 1.567 1.00 94.19 68 TRP A C 1
ATOM 554 O O . TRP A 1 68 ? 4.361 -2.177 0.377 1.00 94.19 68 TRP A O 1
ATOM 564 N N . ASP A 1 69 ? 4.096 -2.711 2.551 1.00 93.31 69 ASP A N 1
ATOM 565 C CA . ASP A 1 69 ? 3.705 -4.106 2.335 1.00 93.31 69 ASP A CA 1
ATOM 566 C C . ASP A 1 69 ? 2.347 -4.249 1.625 1.00 93.31 69 ASP A C 1
ATOM 568 O O . ASP A 1 69 ? 2.104 -5.253 0.949 1.00 93.31 69 ASP A O 1
ATOM 572 N N . ASP A 1 70 ? 1.495 -3.220 1.682 1.00 95.50 70 ASP A N 1
ATOM 573 C CA . ASP A 1 70 ? 0.162 -3.242 1.069 1.00 95.50 70 ASP A CA 1
ATOM 574 C C . ASP A 1 70 ? 0.213 -3.324 -0.461 1.00 95.50 70 ASP A C 1
ATOM 576 O O . ASP A 1 70 ? -0.743 -3.779 -1.087 1.00 95.50 70 ASP A O 1
ATOM 580 N N . ILE A 1 71 ? 1.348 -2.988 -1.084 1.00 97.69 71 ILE A N 1
ATOM 581 C CA . ILE A 1 71 ? 1.531 -3.115 -2.536 1.00 97.69 71 ILE A CA 1
ATOM 582 C C . ILE A 1 71 ? 1.425 -4.570 -3.003 1.00 97.69 71 ILE A C 1
ATOM 584 O O . ILE A 1 71 ? 0.900 -4.851 -4.083 1.00 97.69 71 ILE A O 1
ATOM 588 N N . ALA A 1 72 ? 1.889 -5.512 -2.175 1.00 96.69 72 ALA A N 1
ATOM 589 C CA . ALA A 1 72 ? 1.801 -6.934 -2.470 1.00 96.69 72 ALA A CA 1
ATOM 590 C C . ALA A 1 72 ? 0.348 -7.414 -2.370 1.00 96.69 72 ALA A C 1
ATOM 592 O O . ALA A 1 72 ? -0.115 -8.169 -3.227 1.00 96.69 72 ALA A O 1
ATOM 593 N N . LEU A 1 73 ? -0.387 -6.936 -1.361 1.00 96.19 73 LEU A N 1
ATOM 594 C CA . LEU A 1 73 ? -1.806 -7.236 -1.198 1.00 96.19 73 LEU A CA 1
ATOM 595 C C . LEU A 1 73 ? -2.627 -6.652 -2.353 1.00 96.19 73 LEU A C 1
ATOM 597 O O . LEU A 1 73 ? -3.419 -7.372 -2.956 1.00 96.19 73 LEU A O 1
ATOM 601 N N . ALA A 1 74 ? -2.392 -5.389 -2.711 1.00 97.81 74 ALA A N 1
ATOM 602 C CA . ALA A 1 74 ? -3.056 -4.731 -3.828 1.00 97.81 74 ALA A CA 1
ATOM 603 C C . ALA A 1 74 ? -2.857 -5.503 -5.141 1.00 97.81 74 ALA A C 1
ATOM 605 O O . ALA A 1 74 ? -3.812 -5.703 -5.892 1.00 97.81 74 ALA A O 1
ATOM 606 N N . TYR A 1 75 ? -1.644 -6.002 -5.400 1.00 97.94 75 TYR A N 1
ATOM 607 C CA . TYR A 1 75 ? -1.379 -6.836 -6.570 1.00 97.94 75 TYR A CA 1
ATOM 608 C C . TYR A 1 75 ? -2.193 -8.135 -6.559 1.00 97.94 75 TYR A C 1
ATOM 610 O O . TYR A 1 75 ? -2.882 -8.436 -7.533 1.00 97.94 75 TYR A O 1
ATOM 618 N N . VAL A 1 76 ? -2.164 -8.882 -5.450 1.00 97.25 76 VAL A N 1
ATOM 619 C CA . VAL A 1 76 ? -2.886 -10.161 -5.323 1.00 97.25 76 VAL A CA 1
ATOM 620 C C . VAL A 1 76 ? -4.404 -9.975 -5.427 1.00 97.25 76 VAL A C 1
ATOM 622 O O . VAL A 1 76 ? -5.092 -10.841 -5.965 1.00 97.25 76 VAL A O 1
ATOM 625 N N . LEU A 1 77 ? -4.930 -8.842 -4.959 1.00 97.25 77 LEU A N 1
ATOM 626 C CA . LEU A 1 77 ? -6.349 -8.494 -5.056 1.00 97.25 77 LEU A CA 1
ATOM 627 C C . LEU A 1 77 ? -6.760 -7.943 -6.433 1.00 97.25 77 LEU A C 1
ATOM 629 O O . LEU A 1 77 ? -7.939 -7.658 -6.643 1.00 97.25 77 LEU A O 1
ATOM 633 N N . GLY A 1 78 ? -5.824 -7.793 -7.377 1.00 98.00 78 GLY A N 1
ATOM 634 C CA . GLY A 1 78 ? -6.107 -7.241 -8.704 1.00 98.00 78 GLY A CA 1
ATOM 635 C C . GLY A 1 78 ? -6.414 -5.739 -8.692 1.00 98.00 78 GLY A C 1
ATOM 636 O O . GLY A 1 78 ? -7.117 -5.252 -9.571 1.00 98.00 78 GLY A O 1
ATOM 637 N N . LEU A 1 79 ? -5.898 -5.010 -7.699 1.00 98.44 79 LEU A N 1
ATOM 638 C CA . LEU A 1 79 ? -6.113 -3.573 -7.479 1.00 98.44 79 LEU A CA 1
ATOM 639 C C . LEU A 1 79 ? -4.944 -2.727 -7.995 1.00 98.44 79 LEU A C 1
ATOM 641 O O . LEU A 1 79 ? -4.638 -1.672 -7.449 1.00 98.44 79 LEU A O 1
ATOM 645 N N . THR A 1 80 ? -4.232 -3.211 -9.009 1.00 98.50 80 THR A N 1
ATOM 646 C CA . THR A 1 80 ? -3.041 -2.536 -9.534 1.00 98.50 80 THR A CA 1
ATOM 647 C C . THR A 1 80 ? -3.088 -2.455 -11.047 1.00 98.50 80 THR A C 1
ATOM 649 O O . THR A 1 80 ? -3.645 -3.334 -11.706 1.00 98.50 80 THR A O 1
ATOM 652 N N . THR A 1 81 ? -2.452 -1.421 -11.589 1.00 98.31 81 THR A N 1
ATOM 653 C CA . THR A 1 81 ? -2.063 -1.371 -13.002 1.00 98.31 81 THR A CA 1
ATOM 654 C C . THR A 1 81 ? -0.600 -1.778 -13.109 1.00 98.31 81 THR A C 1
ATOM 656 O O . THR A 1 81 ? 0.197 -1.445 -12.226 1.00 98.31 81 THR A O 1
ATOM 659 N N . GLN A 1 82 ? -0.235 -2.519 -14.159 1.00 98.12 82 GLN A N 1
ATOM 660 C CA . GLN A 1 82 ? 1.136 -2.989 -14.341 1.00 98.12 82 GLN A CA 1
ATOM 661 C C . GLN A 1 82 ? 1.679 -2.765 -15.753 1.00 98.12 82 GLN A C 1
ATOM 663 O O . GLN A 1 82 ? 0.938 -2.621 -16.723 1.00 98.12 82 GLN A O 1
ATOM 668 N N . HIS A 1 83 ? 3.004 -2.812 -15.856 1.00 96.88 83 HIS A N 1
ATOM 669 C CA . HIS A 1 83 ? 3.756 -2.805 -17.100 1.00 96.88 83 HIS A CA 1
ATOM 670 C C . HIS A 1 83 ? 4.866 -3.862 -17.050 1.00 96.88 83 HIS A C 1
ATOM 672 O O . HIS A 1 83 ? 5.654 -3.900 -16.103 1.00 96.88 83 HIS A O 1
ATOM 678 N N . ASN A 1 84 ? 4.965 -4.705 -18.077 1.00 96.88 84 ASN A N 1
ATOM 679 C CA . ASN A 1 84 ? 6.040 -5.690 -18.181 1.00 96.88 84 ASN A CA 1
ATOM 680 C C . ASN A 1 84 ? 7.270 -5.084 -18.855 1.00 96.88 84 ASN A C 1
ATOM 682 O O . ASN A 1 84 ? 7.161 -4.370 -19.848 1.00 96.88 84 ASN A O 1
ATOM 686 N N . SER A 1 85 ? 8.456 -5.401 -18.343 1.00 95.00 85 SER A N 1
ATOM 687 C CA . SER A 1 85 ? 9.710 -5.069 -19.017 1.00 95.00 85 SER A CA 1
ATOM 688 C C . SER A 1 85 ? 10.779 -6.134 -18.792 1.00 95.00 85 SER A C 1
ATOM 690 O O . SER A 1 85 ? 10.594 -7.084 -18.025 1.00 95.00 85 SER A O 1
ATOM 692 N N . ALA A 1 86 ? 11.912 -5.978 -19.479 1.00 95.50 86 ALA A N 1
ATOM 693 C CA . ALA A 1 86 ? 13.073 -6.835 -19.291 1.00 95.50 86 ALA A CA 1
ATOM 694 C C . ALA A 1 86 ? 13.522 -6.826 -17.822 1.00 95.50 86 ALA A C 1
ATOM 696 O O . ALA A 1 86 ? 13.618 -5.777 -17.180 1.00 95.50 86 ALA A O 1
ATOM 697 N N . ARG A 1 87 ? 13.807 -8.012 -17.284 1.00 96.06 87 ARG A N 1
ATOM 698 C CA . ARG A 1 87 ? 14.222 -8.180 -15.893 1.00 96.06 87 ARG A CA 1
ATOM 699 C C . ARG A 1 87 ? 15.595 -7.536 -15.667 1.00 96.06 87 ARG A C 1
ATOM 701 O O . ARG A 1 87 ? 16.553 -7.950 -16.322 1.00 96.06 87 ARG A O 1
ATOM 708 N N . PRO A 1 88 ? 15.725 -6.583 -14.727 1.00 95.38 88 PRO A N 1
ATOM 709 C CA . PRO A 1 88 ? 16.993 -5.911 -14.498 1.00 95.38 88 PRO A CA 1
ATOM 710 C C . PRO A 1 88 ? 17.968 -6.787 -13.710 1.00 95.38 88 PRO A C 1
ATOM 712 O O . PRO A 1 88 ? 17.581 -7.730 -13.009 1.00 95.38 88 PRO A O 1
ATOM 715 N N . THR A 1 89 ? 19.239 -6.406 -13.755 1.00 94.62 89 THR A N 1
ATOM 716 C CA . THR A 1 89 ? 20.255 -6.811 -12.778 1.00 94.62 89 THR A CA 1
ATOM 717 C C . THR A 1 89 ? 20.391 -5.736 -11.704 1.00 94.62 89 THR A C 1
ATOM 719 O O . THR A 1 89 ? 20.118 -4.558 -11.936 1.00 94.62 89 THR A O 1
ATOM 722 N N . MET A 1 90 ? 20.786 -6.143 -10.498 1.00 94.12 90 MET A N 1
ATOM 723 C CA . MET A 1 90 ? 21.091 -5.211 -9.414 1.00 94.12 90 MET A CA 1
ATOM 724 C C . MET A 1 90 ? 22.597 -4.997 -9.352 1.00 94.12 90 MET A C 1
ATOM 726 O O . MET A 1 90 ? 23.349 -5.964 -9.243 1.00 94.12 90 MET A O 1
ATOM 730 N N . LEU A 1 91 ? 23.008 -3.737 -9.428 1.00 93.69 91 LEU A N 1
ATOM 731 C CA . LEU A 1 91 ? 24.389 -3.308 -9.255 1.00 93.69 91 LEU A CA 1
ATOM 732 C C . LEU A 1 91 ? 24.742 -3.211 -7.763 1.00 93.69 91 LEU A C 1
ATOM 734 O O . LEU A 1 91 ? 23.861 -3.037 -6.918 1.00 93.69 91 LEU A O 1
ATOM 738 N N . ASP A 1 92 ? 26.037 -3.204 -7.444 1.00 94.69 92 ASP A N 1
ATOM 739 C CA . ASP A 1 92 ? 26.536 -3.081 -6.061 1.00 94.69 92 ASP A CA 1
ATOM 740 C C . ASP A 1 92 ? 26.121 -1.766 -5.376 1.00 94.69 92 ASP A C 1
ATOM 742 O O . ASP A 1 92 ? 26.080 -1.667 -4.152 1.00 94.69 92 ASP A O 1
ATOM 746 N N . ASN A 1 93 ? 25.759 -0.749 -6.163 1.00 94.94 93 ASN A N 1
ATOM 747 C CA . ASN A 1 93 ? 25.241 0.530 -5.675 1.00 94.94 93 ASN A CA 1
ATOM 748 C C . ASN A 1 93 ? 23.712 0.540 -5.469 1.00 94.94 93 ASN A C 1
ATOM 750 O O . ASN A 1 93 ? 23.126 1.618 -5.352 1.00 94.94 93 ASN A O 1
ATOM 754 N N . MET A 1 94 ? 23.069 -0.634 -5.457 1.00 89.75 94 MET A N 1
ATOM 755 C CA . MET A 1 94 ? 21.621 -0.819 -5.290 1.00 89.75 94 MET A CA 1
ATOM 756 C C . MET A 1 94 ? 20.768 -0.166 -6.387 1.00 89.75 94 MET A C 1
ATOM 758 O O . MET A 1 94 ? 19.586 0.110 -6.181 1.00 89.75 94 MET A O 1
ATOM 762 N N . LYS A 1 95 ? 21.345 0.087 -7.567 1.00 91.44 95 LYS A N 1
ATOM 763 C CA . LYS A 1 95 ? 20.596 0.529 -8.748 1.00 91.44 95 LYS A CA 1
ATOM 764 C C . LYS A 1 95 ? 20.293 -0.643 -9.665 1.00 91.44 95 LYS A C 1
ATOM 766 O O . LYS A 1 95 ? 21.054 -1.608 -9.739 1.00 91.44 95 LYS A O 1
ATOM 771 N N . PHE A 1 96 ? 19.188 -0.521 -10.389 1.00 93.50 96 PHE A N 1
ATOM 772 C CA . PHE A 1 96 ? 18.869 -1.434 -11.472 1.00 93.50 96 PHE A CA 1
ATOM 773 C C . PHE A 1 96 ? 19.569 -1.016 -12.756 1.00 93.50 96 PHE A C 1
ATOM 775 O O . PHE A 1 96 ? 19.579 0.161 -13.120 1.00 93.50 96 PHE A O 1
ATOM 782 N N . GLU A 1 97 ? 20.135 -2.004 -13.435 1.00 94.06 97 GLU A N 1
ATOM 783 C CA . GLU A 1 97 ? 20.670 -1.877 -14.779 1.00 94.06 97 GLU A CA 1
ATOM 784 C C . GLU A 1 97 ? 19.758 -2.623 -15.755 1.00 94.06 97 GLU A C 1
ATOM 786 O O . GLU A 1 97 ? 19.346 -3.763 -15.515 1.00 94.06 97 GLU A O 1
ATOM 791 N N . ASN A 1 98 ? 19.438 -1.961 -16.868 1.00 90.50 98 ASN A N 1
ATOM 792 C CA . ASN A 1 98 ? 18.711 -2.587 -17.961 1.00 90.50 98 ASN A CA 1
ATOM 793 C C . ASN A 1 98 ? 19.670 -3.478 -18.745 1.00 90.50 98 ASN A C 1
ATOM 795 O O . ASN A 1 98 ? 20.589 -2.989 -19.402 1.00 90.50 98 ASN A O 1
ATOM 799 N N . VAL A 1 99 ? 19.417 -4.781 -18.712 1.00 90.69 99 VAL A N 1
ATOM 800 C CA . VAL A 1 99 ? 20.183 -5.777 -19.460 1.00 90.69 99 VAL A CA 1
ATOM 801 C C . VAL A 1 99 ? 19.327 -6.385 -20.560 1.00 90.69 99 VAL A C 1
ATOM 803 O O . VAL A 1 99 ? 18.109 -6.512 -20.432 1.00 90.69 99 VAL A O 1
ATOM 806 N N . ARG A 1 100 ? 19.964 -6.797 -21.658 1.00 89.69 100 ARG A N 1
ATOM 807 C CA . ARG A 1 100 ? 19.283 -7.586 -22.684 1.00 89.69 100 ARG A CA 1
ATOM 808 C C . ARG A 1 100 ? 19.074 -9.000 -22.145 1.00 89.69 100 ARG A C 1
ATOM 810 O O . ARG A 1 100 ? 20.037 -9.730 -21.935 1.00 89.69 100 ARG A O 1
ATOM 817 N N . THR A 1 101 ? 17.822 -9.372 -21.925 1.00 90.50 101 THR A N 1
ATOM 818 C CA . THR A 1 101 ? 17.423 -10.671 -21.379 1.00 90.50 101 THR A CA 1
ATOM 819 C C . THR A 1 101 ? 16.082 -11.084 -21.979 1.00 90.50 101 THR A C 1
ATOM 821 O O . THR A 1 101 ? 15.303 -10.232 -22.402 1.00 90.50 101 THR A O 1
ATOM 824 N N . ASP A 1 102 ? 15.827 -12.386 -22.030 1.00 90.50 102 ASP A N 1
ATOM 825 C CA . ASP A 1 102 ? 14.530 -12.987 -22.359 1.00 90.50 102 ASP A CA 1
ATOM 826 C C . ASP A 1 102 ? 13.603 -13.089 -21.134 1.00 90.50 102 ASP A C 1
ATOM 828 O O . ASP A 1 102 ? 12.421 -13.397 -21.259 1.00 90.50 102 ASP A O 1
ATOM 832 N N . ARG A 1 103 ? 14.133 -12.824 -19.934 1.00 93.00 103 ARG A N 1
ATOM 833 C CA . ARG A 1 103 ? 13.370 -12.816 -18.682 1.00 93.00 103 ARG A CA 1
ATOM 834 C C . ARG A 1 103 ? 12.651 -11.493 -18.485 1.00 93.00 103 ARG A C 1
ATOM 836 O O . ARG A 1 103 ? 13.264 -10.434 -18.589 1.00 93.00 103 ARG A O 1
ATOM 843 N N . GLU A 1 104 ? 11.398 -11.567 -18.060 1.00 95.44 104 GLU A N 1
ATOM 844 C CA . GLU A 1 104 ? 10.579 -10.394 -17.757 1.00 95.44 104 GLU A CA 1
ATOM 845 C C . GLU A 1 104 ? 10.362 -10.199 -16.253 1.00 95.44 104 GLU A C 1
ATOM 847 O O . GLU A 1 104 ? 10.544 -11.107 -15.424 1.00 95.44 104 GLU A O 1
ATOM 852 N N . VAL A 1 105 ? 9.985 -8.974 -15.907 1.00 96.88 105 VAL A N 1
ATOM 853 C CA . VAL A 1 105 ? 9.455 -8.576 -14.608 1.00 96.88 105 VAL A CA 1
ATOM 854 C C . VAL A 1 105 ? 8.234 -7.684 -14.831 1.00 96.88 105 VAL A C 1
ATOM 856 O O . VAL A 1 105 ? 8.199 -6.876 -15.760 1.00 96.88 105 VAL A O 1
ATOM 859 N N . THR A 1 106 ? 7.237 -7.831 -13.969 1.00 97.81 106 THR A 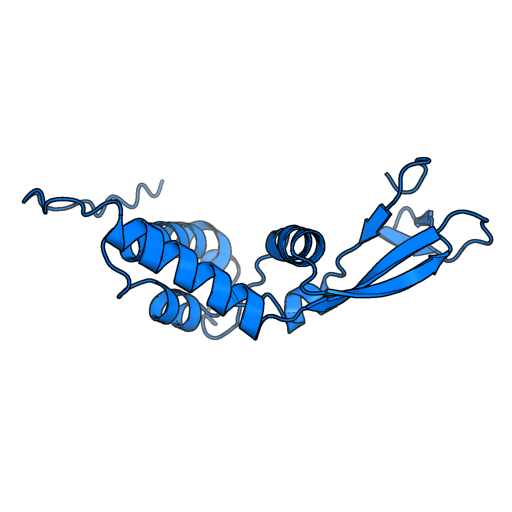N 1
ATOM 860 C CA . THR A 1 106 ? 6.047 -6.983 -13.955 1.00 97.81 106 THR A CA 1
ATOM 861 C C . THR A 1 106 ? 6.257 -5.844 -12.965 1.00 97.81 106 THR A C 1
ATOM 863 O O . THR A 1 106 ? 6.499 -6.073 -11.781 1.00 97.81 106 THR A O 1
ATOM 866 N N . TRP A 1 107 ? 6.163 -4.607 -13.432 1.00 97.69 107 TRP A N 1
ATOM 867 C CA . TRP A 1 107 ? 6.235 -3.412 -12.599 1.00 97.69 107 TRP A CA 1
ATOM 868 C C . TRP A 1 107 ? 4.836 -2.920 -12.298 1.00 97.69 107 TRP A C 1
ATOM 870 O O . TRP A 1 107 ? 4.066 -2.674 -13.223 1.00 97.69 107 TRP A O 1
ATOM 880 N N . ILE A 1 108 ? 4.512 -2.742 -11.024 1.00 98.44 108 ILE A N 1
ATOM 881 C CA . ILE A 1 108 ? 3.285 -2.047 -10.639 1.00 98.44 108 ILE A CA 1
ATOM 882 C C . ILE A 1 108 ? 3.493 -0.560 -10.913 1.00 98.44 108 ILE A C 1
ATOM 884 O O . ILE A 1 108 ? 4.487 0.015 -10.477 1.00 98.44 108 ILE A O 1
ATOM 888 N N . THR A 1 109 ? 2.575 0.048 -11.655 1.00 98.00 109 THR A N 1
ATOM 889 C CA . THR A 1 109 ? 2.634 1.470 -12.020 1.00 98.00 109 THR A CA 1
ATOM 890 C C . THR A 1 109 ? 1.640 2.313 -11.241 1.00 98.00 109 THR A C 1
ATOM 892 O O . THR A 1 109 ? 1.841 3.515 -11.130 1.00 98.00 109 THR A O 1
ATOM 895 N N . ASP A 1 110 ? 0.573 1.698 -10.731 1.00 98.06 110 ASP A N 1
ATOM 896 C CA . ASP A 1 110 ? -0.474 2.386 -9.982 1.00 98.06 110 ASP A CA 1
ATOM 897 C C . ASP A 1 110 ? -1.261 1.413 -9.094 1.00 98.06 110 ASP A C 1
ATOM 899 O O . ASP A 1 110 ? -1.274 0.201 -9.354 1.00 98.06 110 ASP A O 1
ATOM 903 N N . VAL A 1 111 ? -1.928 1.951 -8.072 1.00 98.44 111 VAL A N 1
ATOM 904 C CA . VAL A 1 111 ? -2.788 1.220 -7.133 1.00 98.44 111 VAL A CA 1
ATOM 905 C C . VAL A 1 111 ? -4.147 1.908 -7.048 1.00 98.44 111 VAL A C 1
ATOM 907 O O . VAL A 1 111 ? -4.211 3.108 -6.799 1.00 98.44 111 VAL A O 1
ATOM 910 N N . ASP A 1 112 ? -5.227 1.134 -7.160 1.00 98.00 112 ASP A N 1
ATOM 911 C CA . ASP A 1 112 ? -6.589 1.581 -6.838 1.00 98.00 112 ASP A CA 1
ATOM 912 C C . ASP A 1 112 ? -6.739 1.699 -5.308 1.00 98.00 112 ASP A C 1
ATOM 914 O O . ASP A 1 112 ? -7.282 0.816 -4.633 1.00 98.00 112 ASP A O 1
ATOM 918 N N . GLU A 1 113 ? -6.151 2.761 -4.745 1.00 95.75 113 GLU A N 1
ATOM 919 C CA . GLU A 1 113 ? -6.083 2.990 -3.297 1.00 95.75 113 GLU A CA 1
ATOM 920 C C . GLU A 1 113 ? -7.469 3.204 -2.684 1.00 95.75 113 GLU A C 1
ATOM 922 O O . GLU A 1 113 ? -7.754 2.694 -1.600 1.00 95.75 113 GLU A O 1
ATOM 927 N N . ASP A 1 114 ? -8.363 3.886 -3.403 1.00 95.62 114 ASP A N 1
ATOM 928 C CA . ASP A 1 114 ? -9.725 4.150 -2.948 1.00 95.62 114 ASP A CA 1
ATOM 929 C C . ASP A 1 114 ? -10.473 2.839 -2.714 1.00 95.62 114 ASP A C 1
ATOM 931 O O . ASP A 1 114 ? -11.084 2.636 -1.656 1.00 95.62 114 ASP A O 1
ATOM 935 N N . ARG A 1 115 ? -10.383 1.906 -3.670 1.00 97.38 115 ARG A N 1
ATOM 936 C CA . ARG A 1 115 ? -10.994 0.588 -3.525 1.00 97.38 115 ARG A CA 1
ATOM 937 C C . ARG A 1 115 ? -10.292 -0.261 -2.474 1.00 97.38 115 ARG A C 1
ATOM 939 O O . ARG A 1 115 ? -10.984 -0.906 -1.687 1.00 97.38 115 ARG A O 1
ATOM 946 N N . LEU A 1 116 ? -8.959 -0.242 -2.420 1.00 96.75 116 LEU A N 1
ATOM 947 C CA . LEU A 1 116 ? -8.183 -0.977 -1.416 1.00 96.75 116 LEU A CA 1
ATOM 948 C C . LEU A 1 116 ? -8.624 -0.603 0.006 1.00 96.75 116 LEU A C 1
ATOM 950 O O . LEU A 1 116 ? -8.960 -1.476 0.812 1.00 96.75 116 LEU A O 1
ATOM 954 N N . TRP A 1 117 ? -8.676 0.697 0.307 1.00 94.94 117 TRP A N 1
ATOM 955 C CA . TRP A 1 117 ? -9.073 1.180 1.625 1.00 94.94 117 TRP A CA 1
ATOM 956 C C . TRP A 1 117 ? -10.560 0.956 1.898 1.00 94.94 117 TRP A C 1
ATOM 958 O O . TRP A 1 117 ? -10.919 0.591 3.019 1.00 94.94 117 TRP A O 1
ATOM 968 N N . ALA A 1 118 ? -11.433 1.119 0.901 1.00 95.81 118 ALA A N 1
ATOM 969 C CA . ALA A 1 118 ? -12.856 0.826 1.055 1.00 95.81 118 ALA A CA 1
ATOM 970 C C . ALA A 1 118 ? -13.111 -0.655 1.391 1.00 95.81 118 ALA A C 1
ATOM 972 O O . ALA A 1 118 ? -13.864 -0.950 2.325 1.00 95.81 118 ALA A O 1
ATOM 973 N N . ASP A 1 119 ? -12.452 -1.578 0.685 1.00 96.44 119 ASP A N 1
ATOM 974 C CA . ASP A 1 119 ? -12.572 -3.019 0.916 1.00 96.44 119 ASP A CA 1
ATOM 975 C C . ASP A 1 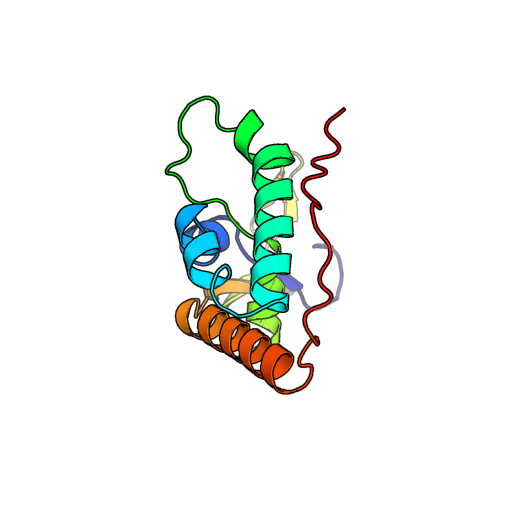119 ? -12.019 -3.406 2.295 1.00 96.44 119 ASP A C 1
ATOM 977 O O . ASP A 1 119 ? -12.674 -4.142 3.041 1.00 96.44 119 ASP A O 1
ATOM 981 N N . PHE A 1 120 ? -10.874 -2.845 2.697 1.00 95.06 120 PHE A N 1
ATOM 982 C CA . PHE A 1 120 ? -10.330 -3.037 4.043 1.00 95.06 120 PHE A CA 1
ATOM 983 C C . PHE A 1 120 ? -11.317 -2.596 5.132 1.00 95.06 120 PHE A C 1
ATOM 985 O O . PHE A 1 120 ? -11.623 -3.357 6.053 1.00 95.06 120 PHE A O 1
ATOM 992 N N . LEU A 1 121 ? -11.867 -1.386 5.023 1.00 95.81 121 LEU A N 1
ATOM 993 C CA . LEU A 1 121 ? -12.781 -0.851 6.032 1.00 95.81 121 LEU A CA 1
ATOM 994 C C . LEU A 1 121 ? -14.097 -1.635 6.082 1.00 95.81 121 LEU A C 1
ATOM 996 O O . LEU A 1 121 ? -14.642 -1.850 7.165 1.00 95.81 121 L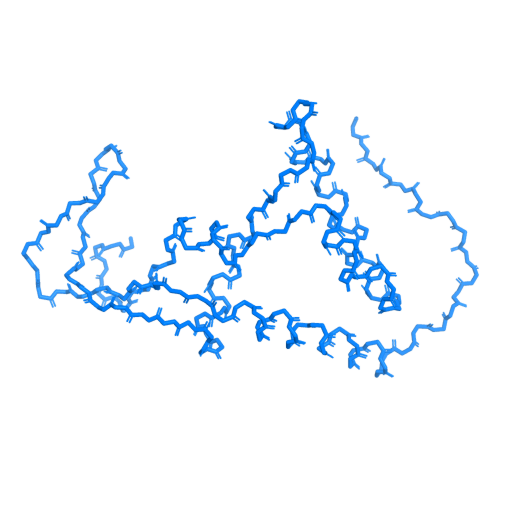EU A O 1
ATOM 1000 N N . LYS A 1 122 ? -14.569 -2.139 4.938 1.00 95.94 122 LYS A N 1
ATOM 1001 C CA . LYS A 1 122 ? -15.711 -3.054 4.882 1.00 95.94 122 LYS A CA 1
ATOM 1002 C C . LYS A 1 122 ? -15.428 -4.356 5.636 1.00 95.94 122 LYS A C 1
ATOM 1004 O O . LYS A 1 122 ? -16.294 -4.816 6.378 1.00 95.94 122 LYS A O 1
ATOM 1009 N N . LEU A 1 123 ? -14.233 -4.935 5.500 1.00 94.94 123 LEU A N 1
ATOM 1010 C CA . LEU A 1 123 ? -13.842 -6.138 6.246 1.00 94.94 123 LEU A CA 1
ATOM 1011 C C . LEU A 1 123 ? -13.793 -5.886 7.758 1.00 94.94 123 LEU A C 1
ATOM 1013 O O . LEU A 1 123 ? -14.279 -6.714 8.530 1.00 94.94 123 LEU A O 1
ATOM 1017 N N . VAL A 1 124 ? -13.271 -4.731 8.179 1.00 94.44 124 VAL A N 1
ATOM 1018 C CA . VAL A 1 124 ? -13.264 -4.301 9.588 1.00 94.44 124 VAL A CA 1
ATOM 1019 C C . VAL A 1 124 ? -14.694 -4.209 10.132 1.00 94.44 124 VAL A C 1
ATOM 1021 O O . VAL A 1 124 ? -15.001 -4.798 11.173 1.00 94.44 124 VAL A O 1
ATOM 1024 N N . ASP A 1 125 ? -15.589 -3.535 9.408 1.00 94.06 125 ASP A N 1
ATOM 1025 C CA . ASP A 1 125 ? -16.992 -3.377 9.806 1.00 94.06 125 ASP A CA 1
ATOM 1026 C C . ASP A 1 125 ? -17.728 -4.726 9.854 1.00 94.06 125 ASP A C 1
ATOM 1028 O O . ASP A 1 125 ? -18.483 -5.017 10.789 1.00 94.06 125 ASP A O 1
ATOM 1032 N N . GLU A 1 126 ? -17.502 -5.587 8.860 1.00 94.62 126 GLU A N 1
ATOM 1033 C CA . GLU A 1 126 ? -18.088 -6.923 8.813 1.00 94.62 126 GLU A CA 1
ATOM 1034 C C . GLU A 1 126 ? -17.614 -7.803 9.968 1.00 94.62 126 GLU A C 1
ATOM 1036 O O . GLU A 1 126 ? -18.433 -8.504 10.573 1.00 94.62 126 GLU A O 1
ATOM 1041 N N . TYR A 1 127 ? -16.321 -7.755 10.289 1.00 92.25 127 TYR A N 1
ATOM 1042 C CA . TYR A 1 127 ? -15.756 -8.478 11.420 1.00 92.25 127 TYR A CA 1
ATOM 1043 C C . TYR A 1 127 ? -16.376 -7.990 12.732 1.00 92.25 127 TYR A C 1
ATOM 1045 O O . TYR A 1 127 ? -16.902 -8.792 13.504 1.00 92.25 127 TYR A O 1
ATOM 1053 N N . GLN A 1 128 ? -16.423 -6.673 12.951 1.00 90.44 128 GLN A N 1
ATOM 1054 C CA . GLN A 1 128 ? -17.037 -6.076 14.138 1.00 90.44 128 GLN A CA 1
ATOM 1055 C C . GLN A 1 128 ? -18.509 -6.479 14.305 1.00 90.44 128 GLN A C 1
ATOM 1057 O O . GLN A 1 128 ? -18.967 -6.728 15.424 1.00 90.44 128 GLN A O 1
ATOM 1062 N N . ARG A 1 129 ? -19.260 -6.558 13.201 1.00 91.12 129 ARG A N 1
ATOM 1063 C CA . ARG A 1 129 ? -20.668 -6.970 13.206 1.00 91.12 129 ARG A CA 1
ATOM 1064 C C . ARG A 1 129 ? -20.844 -8.451 13.549 1.00 91.12 129 ARG A C 1
ATOM 1066 O O . ARG A 1 129 ? -21.784 -8.793 14.263 1.00 91.12 129 ARG A O 1
ATOM 1073 N N . LYS A 1 130 ? -19.973 -9.327 13.037 1.00 92.25 130 LYS A N 1
ATOM 1074 C CA . LYS A 1 130 ? -20.026 -10.784 13.270 1.00 92.25 130 LYS A CA 1
ATOM 1075 C C . LYS A 1 130 ? -19.467 -11.190 14.638 1.00 92.25 130 LYS A C 1
ATOM 1077 O O . LYS A 1 130 ? -19.885 -12.208 15.182 1.00 92.25 130 LYS A O 1
ATOM 1082 N N . HIS A 1 131 ? -18.570 -10.385 15.204 1.00 87.44 131 HIS A N 1
ATOM 1083 C CA . HIS A 1 131 ? -17.875 -10.659 16.461 1.00 87.44 131 HIS A CA 1
ATOM 1084 C C . HIS A 1 131 ? -18.095 -9.534 17.486 1.00 87.44 131 HIS A C 1
ATOM 1086 O O . HIS A 1 131 ? -17.140 -8.866 17.890 1.00 87.44 131 HIS A O 1
ATOM 1092 N N . PRO A 1 132 ? -19.343 -9.287 17.931 1.00 78.62 132 PRO A N 1
ATOM 1093 C CA . PRO A 1 132 ? -19.609 -8.252 18.916 1.00 78.62 132 PRO A CA 1
ATOM 1094 C C . PRO A 1 132 ? -18.925 -8.607 20.239 1.00 78.62 132 PRO A C 1
ATOM 1096 O O . PRO A 1 132 ? -19.336 -9.517 20.961 1.00 78.62 132 PRO A O 1
ATOM 1099 N N . ILE A 1 133 ? -17.876 -7.861 20.578 1.00 75.81 133 ILE A N 1
ATOM 1100 C CA . ILE A 1 133 ? -17.240 -7.958 21.887 1.00 75.81 133 ILE A CA 1
ATOM 1101 C C . ILE A 1 133 ? -18.216 -7.359 22.902 1.00 75.81 133 ILE A C 1
ATOM 1103 O O . ILE A 1 133 ? -18.475 -6.153 22.902 1.00 75.81 133 ILE A O 1
ATOM 1107 N N . ARG A 1 134 ? -18.783 -8.198 23.778 1.00 61.41 134 ARG A N 1
ATOM 1108 C CA . ARG A 1 134 ? -19.515 -7.711 24.955 1.00 61.41 134 ARG A CA 1
ATOM 1109 C C . ARG A 1 134 ? -18.542 -6.852 25.757 1.00 61.41 134 ARG A C 1
ATOM 1111 O O . ARG A 1 134 ? -17.527 -7.379 26.205 1.00 61.41 134 ARG A O 1
ATOM 1118 N N . LYS A 1 135 ? -18.833 -5.552 25.914 1.00 53.16 135 LYS A N 1
ATOM 1119 C CA . LYS A 1 135 ? -18.053 -4.634 26.760 1.00 53.16 135 LYS A CA 1
ATOM 1120 C C . LYS A 1 135 ? -17.776 -5.318 28.102 1.00 53.16 135 LYS A C 1
ATOM 1122 O O . LYS A 1 135 ? -18.678 -5.427 28.930 1.00 53.16 135 LYS A O 1
ATOM 1127 N N . ARG A 1 136 ? -16.544 -5.777 28.327 1.00 48.75 136 ARG A N 1
ATOM 1128 C CA . ARG A 1 136 ? -16.062 -5.998 29.687 1.00 48.75 136 ARG A CA 1
ATOM 1129 C C . ARG A 1 136 ? -15.720 -4.623 30.233 1.00 48.75 136 ARG A C 1
ATOM 1131 O O . ARG A 1 136 ? -14.908 -3.908 29.654 1.00 48.75 136 ARG A O 1
ATOM 1138 N N . ALA A 1 137 ? -16.397 -4.245 31.308 1.00 46.94 137 ALA A N 1
ATOM 1139 C CA . ALA A 1 137 ? -15.967 -3.145 32.147 1.00 46.94 137 ALA A CA 1
ATOM 1140 C C . ALA A 1 137 ? -14.627 -3.543 32.787 1.00 46.94 137 ALA A C 1
ATOM 1142 O O . ALA A 1 137 ? -14.602 -4.325 33.728 1.00 46.94 137 ALA A O 1
ATOM 1143 N N . SER A 1 138 ? -13.524 -3.085 32.208 1.00 45.94 138 SER A N 1
ATOM 1144 C CA . SER A 1 138 ? -12.240 -2.875 32.886 1.00 45.94 138 SER A CA 1
ATOM 1145 C C . SER A 1 138 ? -11.420 -1.988 31.948 1.00 45.94 138 SER A C 1
ATOM 1147 O O . SER A 1 138 ? -11.067 -2.409 30.849 1.00 45.94 138 SER A O 1
ATOM 1149 N N . GLU A 1 139 ? -11.395 -0.681 32.186 1.00 48.56 139 GLU A N 1
ATOM 1150 C CA . GLU A 1 139 ? -10.378 -0.041 33.032 1.00 48.56 139 GLU A CA 1
ATOM 1151 C C . GLU A 1 139 ? -8.971 -0.231 32.457 1.00 48.56 139 GLU A C 1
ATOM 1153 O O . GLU A 1 139 ? -8.424 -1.328 32.447 1.00 48.56 139 GLU A O 1
ATOM 1158 N N . ASN A 1 140 ? -8.416 0.889 31.989 1.00 49.16 140 ASN A N 1
ATOM 1159 C CA . ASN A 1 140 ? -6.992 1.164 31.854 1.00 49.16 140 ASN A CA 1
ATOM 1160 C C . ASN A 1 140 ? -6.143 0.066 31.208 1.00 49.16 140 ASN A C 1
ATOM 1162 O O . ASN A 1 140 ? -5.467 -0.705 31.887 1.00 49.16 140 ASN A O 1
ATOM 1166 N N . ARG A 1 141 ? -6.014 0.123 29.881 1.00 48.69 141 ARG A N 1
ATOM 1167 C CA . ARG A 1 141 ? -4.785 -0.358 29.247 1.00 48.69 141 ARG A CA 1
ATOM 1168 C C . ARG A 1 141 ? -4.131 0.693 28.361 1.00 48.69 141 ARG A C 1
ATOM 1170 O O . ARG A 1 141 ? -3.777 0.450 27.220 1.00 48.69 141 ARG A O 1
ATOM 1177 N N . LEU A 1 142 ? -3.868 1.852 28.965 1.00 54.34 142 LEU A N 1
ATOM 1178 C CA . LEU A 1 142 ? -2.653 2.595 28.644 1.00 54.34 142 LEU A CA 1
ATOM 1179 C C . LEU A 1 142 ? -1.481 1.854 29.294 1.00 54.34 142 LEU A C 1
ATOM 1181 O O . LEU A 1 142 ? -1.117 2.127 30.431 1.00 54.34 142 LEU A O 1
ATOM 1185 N N . THR A 1 143 ? -0.887 0.905 28.582 1.00 47.81 143 THR A N 1
ATOM 1186 C CA . THR A 1 143 ? 0.498 0.520 28.863 1.00 47.81 143 THR A CA 1
ATOM 1187 C C . THR A 1 143 ? 1.273 0.624 27.569 1.00 47.81 143 THR A C 1
ATOM 1189 O O . THR A 1 143 ? 1.580 -0.377 26.925 1.00 47.81 143 THR A O 1
ATOM 1192 N N . PHE A 1 144 ? 1.593 1.865 27.197 1.00 50.75 144 PHE A N 1
ATOM 1193 C CA . PHE A 1 144 ? 2.801 2.126 26.431 1.00 50.75 144 PHE A CA 1
ATOM 1194 C C . PHE A 1 144 ? 3.969 1.659 27.301 1.00 50.75 144 PHE A C 1
ATOM 1196 O O . PHE A 1 144 ? 4.494 2.413 28.116 1.00 50.75 144 PHE A O 1
ATOM 1203 N N . GLY A 1 145 ? 4.321 0.379 27.186 1.00 42.47 145 GLY A N 1
ATOM 1204 C CA . GLY A 1 145 ? 5.611 -0.127 27.626 1.00 42.47 145 GLY A CA 1
ATOM 1205 C C . GLY A 1 145 ? 6.675 0.500 26.737 1.00 42.47 145 GLY A C 1
ATOM 1206 O O . GLY A 1 145 ? 7.078 -0.091 25.738 1.00 42.47 145 GLY A O 1
ATOM 1207 N N . MET A 1 146 ? 7.047 1.739 27.049 1.00 39.19 146 MET A N 1
ATOM 1208 C CA . MET A 1 146 ? 8.300 2.316 26.589 1.00 39.19 146 MET A CA 1
ATOM 1209 C C . MET A 1 146 ? 9.410 1.787 27.509 1.00 39.19 146 MET A C 1
ATOM 1211 O O . MET A 1 146 ? 9.184 1.728 28.721 1.00 39.19 146 MET A O 1
ATOM 1215 N N . PRO A 1 147 ? 10.567 1.372 26.969 1.00 41.88 147 PRO A N 1
ATOM 1216 C CA . PRO A 1 147 ? 11.804 1.387 27.739 1.00 41.88 147 PRO A CA 1
ATOM 1217 C C . PRO A 1 147 ? 12.116 2.805 28.235 1.00 41.88 147 PRO A C 1
ATOM 1219 O O . PRO A 1 147 ? 11.725 3.773 27.537 1.00 41.88 147 PRO A O 1
#

pLDDT: mean 88.39, std 13.98, range [39.19, 98.5]

Mean predicted aligned error: 6.8 Å

Sequence (147 aa):
ILNSSVPLVIGPGDVCRASLSLTFEQARKMLEKRGAIGSWLWEEWQAWYFRVVKPLRVNDFSKSWVIWDDIALAYVLGLTTQHNSARPTMLDNMKFENVRTDREVTWITDVDEDRLWADFLKLVDEYQRKHPIRKRASENRLTFGMP